Protein AF-A0A2N5MCG9-F1 (afdb_monomer_lite)

Sequence (55 aa):
MKNDIEEYIKFYNHERLQKRLSGLSPLEYRAKVLSKFYLFPLSTWQGAVHNYRAF

pLDDT: mean 78.94, std 15.52, range [44.78, 95.94]

Structure (mmCIF, N/CA/C/O backbone):
data_AF-A0A2N5MCG9-F1
#
_entry.id   AF-A0A2N5MCG9-F1
#
loop_
_atom_site.group_PDB
_atom_site.id
_atom_site.type_symbol
_atom_site.label_atom_id
_atom_site.label_alt_id
_atom_site.label_comp_id
_atom_site.label_asym_id
_atom_site.label_entity_id
_atom_site.label_seq_id
_atom_site.pdbx_PDB_ins_code
_atom_site.Cartn_x
_atom_site.Cartn_y
_atom_site.Cartn_z
_atom_site.occupancy
_atom_site.B_iso_or_equiv
_atom_site.auth_seq_id
_atom_site.auth_comp_id
_atom_site.auth_asym_id
_atom_site.auth_atom_id
_atom_site.pdbx_PDB_model_num
ATOM 1 N N . MET A 1 1 ? -18.290 1.644 16.156 1.00 67.50 1 MET A N 1
ATOM 2 C CA . MET A 1 1 ? -17.259 2.701 16.053 1.00 67.50 1 MET A CA 1
ATOM 3 C C . MET A 1 1 ? -15.835 2.170 15.905 1.00 67.50 1 MET A C 1
ATOM 5 O O . MET A 1 1 ? -15.221 2.497 14.905 1.00 67.50 1 MET A O 1
ATOM 9 N N . LYS A 1 2 ? -15.274 1.368 16.833 1.00 81.00 2 LYS A N 1
ATOM 10 C CA . LYS A 1 2 ? -13.926 0.777 16.627 1.00 81.00 2 LYS A CA 1
ATOM 11 C C . LYS A 1 2 ? -13.870 -0.157 15.411 1.00 81.00 2 LYS A C 1
ATOM 13 O O . LYS A 1 2 ? -13.001 0.006 14.566 1.00 81.00 2 LYS A O 1
ATOM 18 N N . ASN A 1 3 ? -14.856 -1.041 15.294 1.00 89.88 3 ASN A N 1
ATOM 19 C CA . ASN A 1 3 ? -14.940 -2.009 14.199 1.00 89.88 3 ASN A CA 1
ATOM 20 C C . ASN A 1 3 ? -15.031 -1.322 12.825 1.00 89.88 3 ASN A C 1
ATOM 22 O O . ASN A 1 3 ? -14.340 -1.723 11.898 1.00 89.88 3 ASN A O 1
ATOM 26 N N . ASP A 1 4 ? -15.796 -0.231 12.724 1.00 94.69 4 ASP A N 1
ATOM 27 C CA . ASP A 1 4 ? -15.972 0.514 11.467 1.00 94.69 4 ASP A CA 1
ATOM 28 C C . ASP A 1 4 ? -14.655 1.161 10.993 1.00 94.69 4 ASP A C 1
ATOM 30 O O . ASP A 1 4 ? -14.368 1.237 9.799 1.00 94.69 4 ASP A O 1
ATOM 34 N N . ILE A 1 5 ? -13.818 1.611 11.937 1.00 94.94 5 ILE A N 1
ATOM 35 C CA . ILE A 1 5 ? -12.494 2.171 11.636 1.00 94.94 5 ILE A CA 1
ATOM 36 C C . ILE A 1 5 ? -11.542 1.067 11.167 1.00 94.94 5 ILE A C 1
ATOM 38 O O . ILE A 1 5 ? -10.814 1.257 10.194 1.00 94.94 5 ILE A O 1
ATOM 42 N N . GLU A 1 6 ? -11.542 -0.083 11.838 1.00 95.94 6 GLU A N 1
ATOM 43 C CA . GLU A 1 6 ? -10.712 -1.234 11.464 1.00 95.94 6 GLU A CA 1
ATOM 44 C C . GLU A 1 6 ? -11.077 -1.763 10.072 1.00 95.94 6 GLU A C 1
ATOM 46 O O . GLU A 1 6 ? -10.195 -2.034 9.252 1.00 95.94 6 GLU A O 1
ATOM 51 N N . GLU A 1 7 ? -12.372 -1.825 9.772 1.00 95.75 7 GLU A N 1
ATOM 52 C CA . GLU A 1 7 ? -12.887 -2.215 8.464 1.00 95.75 7 GLU A CA 1
ATOM 53 C C . GLU A 1 7 ? -12.462 -1.224 7.376 1.00 95.75 7 GLU A C 1
ATOM 55 O O . GLU A 1 7 ? -11.920 -1.628 6.343 1.00 95.75 7 GLU A O 1
ATOM 60 N N . TYR A 1 8 ? -12.591 0.080 7.636 1.00 94.81 8 TYR A N 1
ATOM 61 C CA . TYR A 1 8 ? -12.126 1.108 6.708 1.00 94.81 8 TYR A CA 1
ATOM 62 C C . TYR A 1 8 ? -10.612 1.022 6.448 1.00 94.81 8 TYR A C 1
ATOM 64 O O . TYR A 1 8 ? -10.166 1.140 5.301 1.00 94.81 8 TYR A O 1
ATOM 72 N N . ILE A 1 9 ? -9.807 0.779 7.488 1.00 93.94 9 ILE A N 1
ATOM 73 C CA . ILE A 1 9 ? -8.353 0.604 7.361 1.00 93.94 9 ILE A CA 1
ATOM 74 C C . ILE A 1 9 ? -8.029 -0.614 6.490 1.00 93.94 9 ILE A C 1
ATOM 76 O O . ILE A 1 9 ? -7.166 -0.525 5.608 1.00 93.94 9 ILE A O 1
ATOM 80 N N . LYS A 1 10 ? -8.713 -1.742 6.709 1.00 93.69 10 LYS A N 1
ATOM 81 C CA . LYS A 1 10 ? -8.518 -2.964 5.921 1.00 93.69 10 LYS A CA 1
ATOM 82 C C . LYS A 1 10 ? -8.868 -2.732 4.451 1.00 93.69 10 LYS A C 1
ATOM 84 O O . LYS A 1 10 ? -8.026 -3.000 3.589 1.00 93.69 10 LYS A O 1
ATOM 89 N N . PHE A 1 11 ? -10.042 -2.158 4.180 1.00 94.06 11 PHE A N 1
ATOM 90 C CA . PHE A 1 11 ? -10.484 -1.808 2.830 1.00 94.06 11 PHE A CA 1
ATOM 91 C C . PHE A 1 11 ? -9.452 -0.921 2.125 1.00 94.06 11 PHE A C 1
ATOM 93 O O . PHE A 1 11 ? -9.038 -1.196 0.997 1.00 94.06 11 PHE A O 1
ATOM 100 N N . TYR A 1 12 ? -8.962 0.118 2.807 1.00 91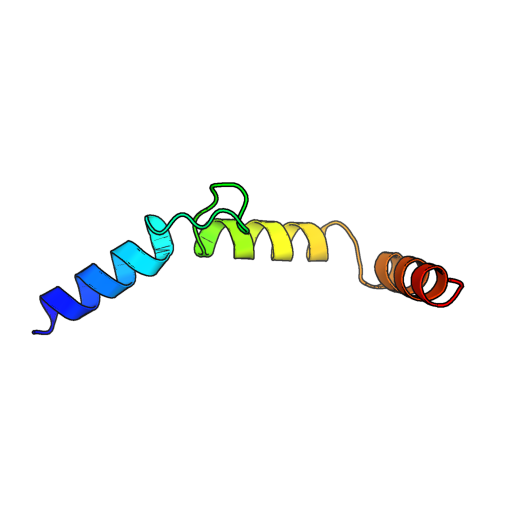.94 12 TYR A N 1
ATOM 101 C CA . TYR A 1 12 ? -7.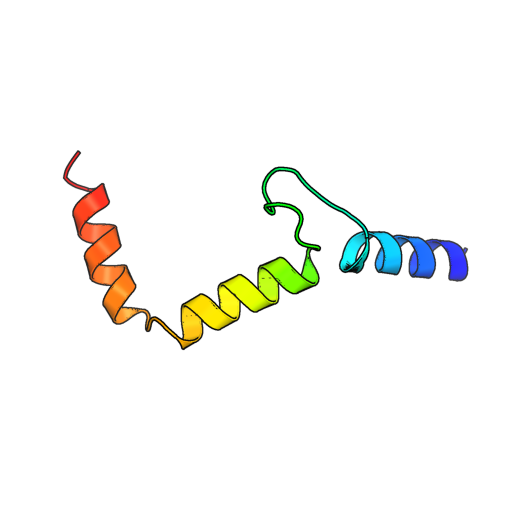979 1.026 2.229 1.00 91.94 12 TYR A CA 1
ATOM 102 C C . TYR A 1 12 ? -6.657 0.322 1.901 1.00 91.94 12 TYR A C 1
ATOM 104 O O . TYR A 1 12 ? -6.088 0.565 0.840 1.00 91.94 12 TYR A O 1
ATOM 112 N N . ASN A 1 13 ? -6.147 -0.529 2.792 1.00 92.31 13 ASN A N 1
ATOM 113 C CA . ASN A 1 13 ? -4.826 -1.138 2.629 1.00 92.31 13 ASN A CA 1
ATOM 114 C C . ASN A 1 13 ? -4.785 -2.286 1.616 1.00 92.31 13 ASN A C 1
ATOM 116 O O . ASN A 1 13 ? -3.748 -2.456 0.969 1.00 92.31 13 ASN A O 1
ATOM 120 N N . HIS A 1 14 ? -5.878 -3.042 1.484 1.00 92.00 14 HIS A N 1
ATOM 121 C CA . HIS A 1 14 ? -5.901 -4.289 0.714 1.00 92.00 14 HIS A CA 1
ATOM 12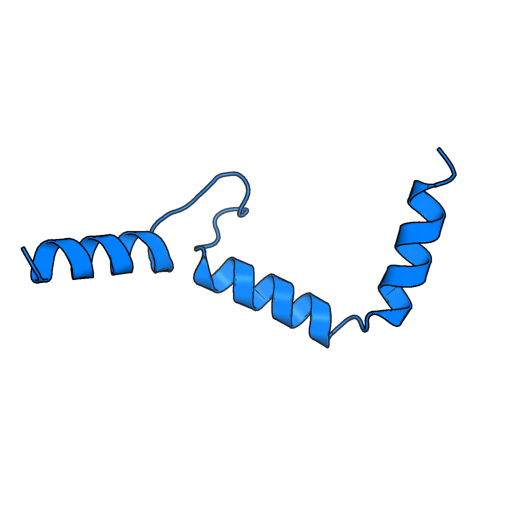2 C C . HIS A 1 14 ? -6.833 -4.261 -0.496 1.00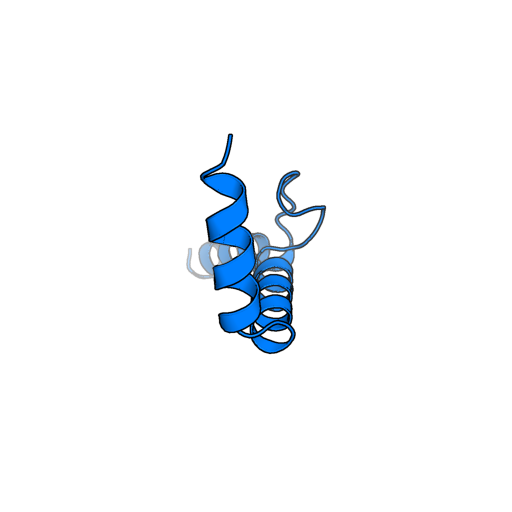 92.00 14 HIS A C 1
ATOM 124 O O . HIS A 1 14 ? -6.526 -4.884 -1.503 1.00 92.00 14 HIS A O 1
ATOM 130 N N . GLU A 1 15 ? -7.946 -3.536 -0.428 1.00 90.19 15 GLU A N 1
ATOM 131 C CA . GLU A 1 15 ? -9.032 -3.675 -1.409 1.00 90.19 15 GLU A CA 1
ATOM 132 C C . GLU A 1 15 ? -9.157 -2.447 -2.320 1.00 90.19 15 GLU A C 1
ATOM 134 O O . GLU A 1 15 ? -9.674 -2.529 -3.435 1.00 90.19 15 GLU A O 1
ATOM 139 N N . ARG A 1 16 ? -8.645 -1.287 -1.891 1.00 88.50 16 ARG A N 1
ATOM 140 C CA . ARG A 1 16 ? -8.750 -0.046 -2.659 1.00 88.50 16 ARG A CA 1
ATOM 141 C C . ARG A 1 16 ? -7.857 -0.054 -3.901 1.00 88.50 16 ARG A C 1
ATOM 143 O O . ARG A 1 16 ? -6.670 0.262 -3.837 1.00 88.50 16 ARG A O 1
ATOM 150 N N . LEU A 1 17 ? -8.467 -0.265 -5.062 1.00 86.56 17 LEU A N 1
ATOM 151 C CA . LEU A 1 17 ? -7.801 -0.163 -6.360 1.00 86.56 17 LEU A CA 1
ATOM 152 C C . LEU A 1 17 ? -7.873 1.268 -6.911 1.00 86.56 17 LEU A C 1
ATOM 154 O O . LEU A 1 17 ? -8.944 1.866 -7.016 1.00 86.56 17 LEU A O 1
ATOM 158 N N . GLN A 1 18 ? -6.728 1.836 -7.295 1.00 79.88 18 GLN A N 1
ATOM 159 C CA . GLN A 1 18 ? -6.664 3.120 -8.002 1.00 79.88 18 GLN A CA 1
ATOM 160 C C . GLN A 1 18 ? -6.035 2.927 -9.382 1.00 79.88 18 GLN A C 1
ATOM 162 O O . GLN A 1 18 ? -5.016 2.252 -9.508 1.00 79.88 18 GLN A O 1
ATOM 167 N N . LYS A 1 19 ? -6.578 3.594 -10.413 1.00 75.50 19 LYS A N 1
ATOM 168 C CA . LYS A 1 19 ? -6.078 3.515 -11.804 1.00 75.50 19 LYS A CA 1
ATOM 169 C C . LYS A 1 19 ? -4.568 3.790 -11.912 1.00 75.50 19 LYS A C 1
ATOM 171 O O . LYS A 1 19 ? -3.877 3.133 -12.680 1.00 75.50 19 LYS A O 1
ATOM 176 N N . ARG A 1 20 ? -4.038 4.695 -11.078 1.00 77.38 20 ARG A N 1
ATOM 177 C CA . ARG A 1 20 ? -2.600 5.028 -11.002 1.00 77.38 20 ARG A CA 1
ATOM 178 C C . ARG A 1 20 ? -1.713 3.937 -10.388 1.00 77.38 20 ARG A C 1
ATOM 180 O O . ARG A 1 20 ? -0.517 3.926 -10.641 1.00 77.38 20 ARG A O 1
ATOM 187 N N . LEU A 1 21 ? -2.278 3.029 -9.591 1.00 85.88 21 LEU A N 1
ATOM 188 C CA . LEU A 1 21 ? -1.548 1.918 -8.967 1.00 85.88 21 LEU A CA 1
ATOM 189 C C . LEU A 1 21 ? -1.506 0.679 -9.869 1.00 85.88 21 LEU A C 1
ATOM 191 O O . LEU A 1 21 ? -1.029 -0.365 -9.446 1.00 85.88 21 LEU A O 1
ATOM 195 N N . SER A 1 22 ? -1.977 0.786 -11.118 1.00 85.88 22 SER A N 1
ATOM 196 C CA . SER A 1 22 ? -2.002 -0.326 -12.080 1.00 85.88 22 SER A CA 1
ATOM 197 C C . SER A 1 22 ? -2.762 -1.555 -11.564 1.00 85.88 22 SER A C 1
ATOM 199 O O . SER A 1 22 ? -2.341 -2.682 -11.796 1.00 85.88 22 SER A O 1
ATOM 201 N N . GLY A 1 23 ? -3.855 -1.340 -10.824 1.00 88.44 23 GLY A N 1
ATOM 202 C CA . GLY A 1 23 ? -4.642 -2.432 -10.241 1.00 88.44 23 GLY A CA 1
ATOM 203 C C . GLY A 1 23 ? -4.012 -3.092 -9.010 1.00 88.44 23 GLY A C 1
ATOM 204 O O . GLY A 1 23 ? -4.518 -4.114 -8.571 1.00 88.44 23 GLY A O 1
ATOM 205 N N . LEU A 1 24 ? -2.945 -2.518 -8.444 1.00 91.56 24 LEU A N 1
ATOM 206 C CA . LEU A 1 24 ? -2.364 -2.964 -7.176 1.00 91.56 24 LEU A CA 1
ATOM 207 C C . LEU A 1 24 ? -3.054 -2.293 -5.985 1.00 91.56 24 LEU A C 1
ATOM 209 O O . LEU A 1 24 ? -3.410 -1.107 -6.048 1.00 91.56 24 LEU A O 1
ATOM 213 N N . SER A 1 25 ? -3.157 -3.021 -4.875 1.00 92.62 25 SER A N 1
ATOM 214 C CA . SER A 1 25 ? -3.485 -2.437 -3.575 1.00 92.62 25 SER A CA 1
ATOM 215 C C . SER A 1 25 ? -2.359 -1.505 -3.094 1.00 92.62 25 SER A C 1
ATOM 217 O O . SER A 1 25 ? -1.202 -1.617 -3.531 1.00 92.62 25 SER A O 1
ATOM 219 N N . PRO A 1 26 ? -2.637 -0.576 -2.162 1.00 92.12 26 PRO A N 1
ATOM 220 C CA . PRO A 1 26 ? -1.607 0.315 -1.636 1.00 92.12 26 PRO A CA 1
ATOM 221 C C . PRO A 1 26 ? -0.420 -0.414 -0.998 1.00 92.12 26 PRO A C 1
ATOM 223 O O . PRO A 1 26 ? 0.711 0.070 -1.092 1.00 92.12 26 PRO A O 1
ATOM 226 N N . LEU A 1 27 ? -0.649 -1.566 -0.361 1.00 92.12 27 LEU A N 1
ATOM 227 C CA . LEU A 1 27 ? 0.422 -2.366 0.231 1.00 92.12 27 LEU A CA 1
ATOM 228 C C . LEU A 1 27 ? 1.320 -3.000 -0.841 1.00 92.12 27 LEU A C 1
ATOM 230 O O . LEU A 1 27 ? 2.543 -2.873 -0.766 1.00 92.12 27 LEU A O 1
ATOM 234 N N . GLU A 1 28 ? 0.727 -3.611 -1.865 1.00 91.19 28 GLU A N 1
ATOM 235 C CA . GLU A 1 28 ? 1.462 -4.236 -2.972 1.00 91.19 28 GLU A CA 1
ATOM 236 C C . GLU A 1 28 ? 2.263 -3.212 -3.774 1.00 91.19 28 GLU A C 1
ATOM 238 O O . GLU A 1 28 ? 3.413 -3.463 -4.140 1.00 91.19 28 GLU A O 1
ATOM 243 N N . TYR A 1 29 ? 1.699 -2.024 -4.006 1.00 92.19 29 TYR A N 1
ATOM 244 C CA . TYR A 1 29 ? 2.421 -0.950 -4.677 1.00 92.19 29 TYR A CA 1
ATOM 245 C C . TYR A 1 29 ? 3.678 -0.537 -3.897 1.00 92.19 29 TYR A C 1
ATOM 247 O O . TYR A 1 29 ? 4.752 -0.420 -4.489 1.00 92.19 29 TYR A O 1
ATOM 255 N N . ARG A 1 30 ? 3.583 -0.367 -2.567 1.00 90.06 30 ARG A N 1
ATOM 256 C CA . ARG A 1 30 ? 4.751 -0.066 -1.717 1.00 90.06 30 ARG A CA 1
ATOM 257 C C . ARG A 1 30 ? 5.790 -1.179 -1.785 1.00 90.06 30 ARG A C 1
ATOM 259 O O . ARG A 1 30 ? 6.964 -0.882 -1.980 1.00 90.06 30 ARG A O 1
ATOM 266 N N . ALA A 1 31 ? 5.366 -2.437 -1.686 1.00 91.44 31 ALA A N 1
ATOM 267 C CA . ALA A 1 31 ? 6.264 -3.584 -1.791 1.00 91.44 31 ALA A CA 1
ATOM 268 C C . ALA A 1 31 ? 6.988 -3.616 -3.147 1.00 91.44 31 ALA A C 1
ATOM 270 O O . ALA A 1 31 ? 8.199 -3.814 -3.193 1.00 91.44 31 ALA A O 1
ATOM 271 N N . LYS A 1 32 ? 6.282 -3.329 -4.247 1.00 89.50 32 LYS A N 1
ATOM 272 C CA . LYS A 1 32 ? 6.864 -3.233 -5.592 1.00 89.50 32 LYS A CA 1
ATOM 273 C C . LYS A 1 32 ? 7.873 -2.090 -5.715 1.00 89.50 32 LYS A C 1
ATOM 275 O O . LYS A 1 32 ? 8.934 -2.285 -6.302 1.00 89.50 32 LYS A O 1
ATOM 280 N N . VAL A 1 33 ? 7.566 -0.908 -5.174 1.00 88.50 33 VAL A N 1
ATOM 281 C CA . VAL A 1 33 ? 8.484 0.247 -5.185 1.00 88.50 33 VAL A CA 1
ATOM 282 C C . VAL A 1 33 ? 9.735 -0.047 -4.363 1.00 88.50 33 VAL A C 1
ATOM 284 O O . VAL A 1 33 ? 10.839 0.180 -4.849 1.00 88.50 33 VAL A O 1
ATOM 287 N N . LEU A 1 34 ? 9.570 -0.597 -3.158 1.00 86.25 34 LEU A N 1
ATOM 288 C CA . LEU A 1 34 ? 10.681 -1.000 -2.299 1.00 86.25 34 LEU A CA 1
ATOM 289 C C . LEU A 1 34 ? 11.528 -2.078 -2.975 1.00 86.25 34 LEU A C 1
ATOM 291 O O . LEU A 1 34 ? 12.737 -1.924 -3.079 1.00 86.25 34 LEU A O 1
ATOM 295 N N . SER A 1 35 ? 10.904 -3.121 -3.522 1.00 84.06 35 SER A N 1
ATOM 296 C CA . SER A 1 35 ? 11.596 -4.159 -4.290 1.00 84.06 35 SER A CA 1
ATOM 297 C C . SER A 1 35 ? 12.394 -3.560 -5.448 1.00 84.06 35 SER A C 1
ATOM 299 O O . SER A 1 35 ? 13.579 -3.853 -5.577 1.00 84.06 35 SER A O 1
ATOM 301 N N . LYS A 1 36 ? 11.804 -2.645 -6.231 1.00 80.94 36 LYS A N 1
ATOM 302 C CA . LYS A 1 36 ? 12.519 -1.933 -7.300 1.00 80.94 36 LYS A CA 1
ATOM 303 C C . LYS A 1 36 ? 13.696 -1.118 -6.759 1.00 80.94 36 LYS A C 1
ATOM 305 O O . LYS A 1 36 ? 14.735 -1.083 -7.402 1.00 80.94 36 LYS A O 1
ATOM 310 N N . PHE A 1 37 ? 13.552 -0.489 -5.597 1.00 77.94 37 PHE A N 1
ATOM 311 C CA . PHE A 1 37 ? 14.620 0.274 -4.952 1.00 77.94 37 PHE A CA 1
ATOM 312 C C . PHE A 1 37 ? 15.778 -0.614 -4.470 1.00 77.94 37 PHE A C 1
ATOM 314 O O . PHE A 1 37 ? 16.938 -0.251 -4.632 1.00 77.94 37 PHE A O 1
ATOM 321 N N . TYR A 1 38 ? 15.484 -1.793 -3.918 1.00 78.44 38 TYR A N 1
ATOM 322 C CA . TYR A 1 38 ? 16.511 -2.742 -3.479 1.00 78.44 38 TYR A CA 1
ATOM 323 C C . TYR A 1 38 ? 17.165 -3.498 -4.645 1.00 78.44 38 TYR A C 1
ATOM 325 O O . TYR A 1 38 ? 18.345 -3.824 -4.570 1.00 78.44 38 TYR A O 1
ATOM 333 N N . LEU A 1 39 ? 16.422 -3.757 -5.726 1.00 71.69 39 LEU A N 1
ATOM 334 C CA . LEU A 1 39 ? 16.932 -4.401 -6.943 1.00 71.69 39 LEU A CA 1
ATOM 335 C C . LEU A 1 39 ? 17.768 -3.449 -7.807 1.00 71.69 39 LEU A C 1
ATOM 337 O O . LEU A 1 39 ? 18.702 -3.887 -8.472 1.00 71.69 39 LEU A O 1
ATOM 341 N N . PHE A 1 40 ? 17.443 -2.155 -7.801 1.00 72.19 40 PHE A N 1
ATOM 342 C CA . PHE A 1 40 ? 18.145 -1.124 -8.561 1.00 72.19 40 PHE A CA 1
ATOM 343 C C . PHE A 1 40 ? 18.697 -0.067 -7.597 1.00 72.19 40 PHE A C 1
ATOM 345 O O . PHE A 1 40 ? 17.963 0.860 -7.236 1.00 72.19 40 PHE A O 1
ATOM 352 N N . PRO A 1 41 ? 19.972 -0.182 -7.172 1.00 71.44 41 PRO A N 1
ATOM 353 C CA . PRO A 1 41 ? 20.556 0.727 -6.192 1.00 71.44 41 PRO A CA 1
ATOM 354 C C . PRO A 1 41 ? 20.489 2.179 -6.675 1.00 71.44 41 PRO A C 1
ATOM 356 O O . PRO A 1 41 ? 20.505 2.445 -7.878 1.00 71.44 41 PRO A O 1
ATOM 359 N N . LEU A 1 42 ? 20.451 3.134 -5.739 1.00 62.25 42 LEU A N 1
ATOM 360 C CA . LEU A 1 42 ? 20.348 4.579 -6.012 1.00 62.25 42 LEU A CA 1
ATOM 361 C C . LEU A 1 42 ? 21.395 5.095 -7.028 1.00 62.25 42 LEU A C 1
ATOM 363 O O . LEU A 1 42 ? 21.147 6.078 -7.723 1.00 62.25 42 LEU A O 1
ATOM 367 N N . SER A 1 43 ? 22.526 4.397 -7.178 1.00 65.12 43 SER A N 1
ATOM 368 C CA . SER A 1 43 ? 23.539 4.651 -8.213 1.00 65.12 43 SER A CA 1
ATOM 369 C C . SER A 1 43 ? 22.990 4.557 -9.643 1.00 65.12 43 SER A C 1
ATOM 371 O O . SER A 1 43 ? 23.369 5.342 -10.507 1.00 65.12 43 SER A O 1
ATOM 373 N N . THR A 1 44 ? 22.037 3.660 -9.895 1.00 64.38 44 THR A N 1
ATOM 374 C CA . THR A 1 44 ? 21.343 3.543 -11.190 1.00 64.38 44 THR A CA 1
ATOM 375 C C . THR A 1 44 ? 20.329 4.672 -11.420 1.00 64.38 44 THR A C 1
ATOM 377 O O . THR A 1 44 ? 20.045 5.027 -12.563 1.00 64.38 44 THR A O 1
ATOM 380 N N . TRP A 1 45 ? 19.829 5.305 -10.351 1.00 59.59 45 TRP A N 1
ATOM 381 C CA . TRP A 1 45 ? 18.893 6.435 -10.421 1.00 59.59 45 TRP A CA 1
ATOM 382 C C . TRP A 1 45 ? 19.591 7.783 -10.643 1.00 59.59 45 TRP A C 1
ATOM 384 O O . TRP A 1 45 ? 19.017 8.654 -11.297 1.00 59.59 45 TRP A O 1
ATOM 394 N N . GLN A 1 46 ? 20.834 7.955 -10.178 1.00 58.78 46 GLN A N 1
ATOM 395 C CA . GLN A 1 46 ? 21.635 9.158 -10.461 1.00 58.78 46 GLN A CA 1
ATOM 396 C C . GLN A 1 46 ? 21.827 9.375 -11.975 1.00 58.78 46 GLN A C 1
ATOM 398 O O . GLN A 1 46 ? 21.670 10.497 -12.456 1.00 58.78 46 GLN A O 1
ATOM 403 N N . GLY A 1 47 ? 22.044 8.300 -12.745 1.00 55.31 47 GLY A N 1
ATOM 404 C CA . GLY A 1 47 ? 22.140 8.362 -14.211 1.00 55.31 47 GLY A CA 1
ATOM 405 C C . GLY A 1 47 ? 20.816 8.684 -14.922 1.00 55.31 47 GLY A C 1
ATOM 406 O O . GLY A 1 47 ? 20.812 9.325 -15.972 1.00 55.31 47 GLY A O 1
ATOM 407 N N . ALA A 1 48 ? 19.672 8.306 -14.342 1.00 58.44 48 ALA A N 1
ATOM 408 C CA . ALA A 1 48 ? 18.358 8.654 -14.886 1.00 58.44 48 ALA A CA 1
ATOM 409 C C . ALA A 1 48 ? 18.016 10.136 -14.650 1.00 58.44 48 ALA A C 1
ATOM 411 O O . ALA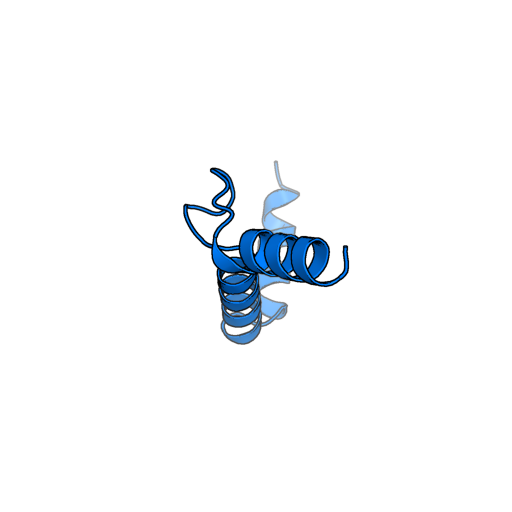 A 1 48 ? 17.512 10.798 -15.553 1.00 58.44 48 ALA A O 1
ATOM 412 N N . VAL A 1 49 ? 18.349 10.690 -13.477 1.00 59.03 49 VAL A N 1
ATOM 413 C CA . VAL A 1 49 ? 18.113 12.110 -13.146 1.00 59.03 49 VAL A CA 1
ATOM 414 C C . VAL A 1 49 ? 18.926 13.055 -14.042 1.00 59.03 49 VAL A C 1
ATOM 416 O O . VAL A 1 49 ? 18.466 14.155 -14.340 1.00 59.03 49 VAL A O 1
ATOM 419 N N . HIS A 1 50 ? 20.102 12.640 -14.524 1.00 52.38 50 HIS A N 1
ATOM 420 C CA . HIS A 1 50 ? 20.894 13.435 -15.473 1.00 52.38 50 HIS A CA 1
ATOM 421 C C . HIS A 1 50 ? 20.290 13.495 -16.888 1.00 52.38 50 HIS A C 1
ATOM 423 O O . HIS A 1 50 ? 20.468 14.504 -17.563 1.00 52.38 50 HIS A O 1
ATOM 429 N N . ASN A 1 51 ? 19.506 12.496 -17.311 1.00 51.19 51 ASN A N 1
ATOM 430 C CA . ASN A 1 51 ? 18.856 12.491 -18.630 1.00 51.19 51 ASN A CA 1
ATOM 431 C C . ASN A 1 51 ? 17.557 13.320 -18.691 1.00 51.19 51 ASN A C 1
ATOM 433 O O . ASN A 1 51 ? 17.206 13.818 -19.754 1.00 51.19 51 ASN A O 1
ATOM 437 N N . TYR A 1 52 ? 16.866 13.541 -17.566 1.00 49.66 52 TYR A N 1
ATOM 438 C CA . TYR A 1 52 ? 15.679 14.417 -17.520 1.00 49.66 52 TYR A CA 1
ATOM 439 C C . TYR A 1 52 ? 16.009 15.917 -17.493 1.00 49.66 52 TYR A C 1
ATOM 441 O O . TYR A 1 52 ? 15.108 16.736 -17.616 1.00 49.66 52 TYR A O 1
ATOM 449 N N . ARG A 1 53 ? 17.283 16.288 -17.316 1.00 47.09 53 ARG A N 1
ATOM 450 C CA . ARG A 1 53 ? 17.748 17.687 -17.332 1.00 47.09 53 ARG A CA 1
ATOM 451 C C . ARG A 1 53 ? 18.238 18.151 -18.709 1.00 47.09 53 ARG A C 1
ATOM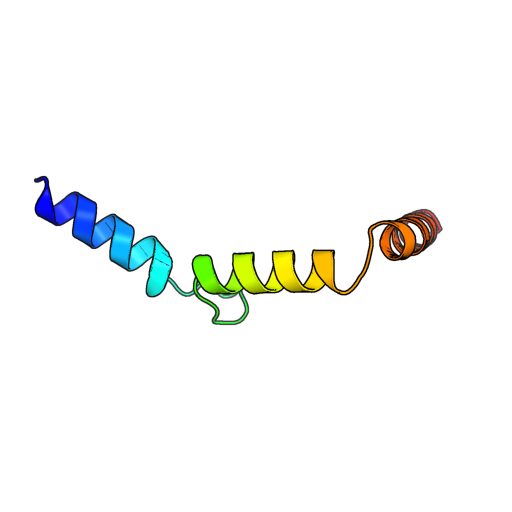 453 O O . ARG A 1 53 ? 18.677 19.288 -18.828 1.00 47.09 53 ARG A O 1
ATOM 460 N N . ALA A 1 54 ? 18.204 17.263 -19.705 1.00 48.94 54 ALA A N 1
ATOM 461 C CA . ALA A 1 54 ? 18.662 17.506 -21.073 1.00 48.94 54 ALA A CA 1
ATOM 462 C C . ALA A 1 54 ? 17.510 17.719 -22.083 1.00 48.94 54 ALA A C 1
ATOM 464 O O . ALA A 1 54 ? 17.760 17.716 -23.286 1.00 48.94 54 ALA A O 1
ATOM 465 N N . PHE A 1 55 ? 16.278 17.921 -21.600 1.00 44.78 55 PHE A N 1
ATOM 466 C CA . PHE A 1 55 ? 15.123 18.395 -22.370 1.00 44.78 55 PHE A CA 1
ATOM 467 C C . PHE A 1 55 ? 14.468 19.576 -21.657 1.00 44.78 55 PHE A C 1
ATOM 469 O O . PHE A 1 55 ? 14.395 19.530 -20.406 1.00 44.78 55 PHE A O 1
#

Secondary structure (DSSP, 8-state):
-HHHHHHHHHIIIII---GGGTT--HHHHHHHHHHHHHHS-HHHHHHHHHHTT--

Foldseek 3Di:
DVVVVVVVVCCQQAPDADVVLVRGHPPVSVVVVVVCCVVQPCVNVVVVVVVVVVD

Radius of gyration: 16.83 Å; chains: 1; bounding box: 41×23×39 Å